Protein AF-A0ABD1LXL5-F1 (afdb_monomer)

Structure (mmCIF, N/CA/C/O backbone):
data_AF-A0ABD1LXL5-F1
#
_entry.id   AF-A0ABD1LXL5-F1
#
loop_
_atom_site.group_PDB
_atom_site.id
_atom_site.type_symbol
_atom_site.label_atom_id
_atom_site.label_alt_id
_atom_site.label_comp_id
_atom_site.label_asym_id
_atom_site.label_entity_id
_atom_site.label_seq_id
_atom_site.pdbx_PDB_ins_code
_atom_site.Cartn_x
_atom_site.Cartn_y
_atom_site.Cartn_z
_atom_site.occupancy
_atom_site.B_iso_or_equiv
_atom_site.auth_seq_id
_atom_site.auth_comp_id
_atom_site.auth_asym_id
_atom_site.auth_atom_id
_atom_site.pdbx_PDB_model_num
ATOM 1 N N . MET A 1 1 ? -7.961 -12.847 8.347 1.00 81.44 1 MET A N 1
ATOM 2 C CA . MET A 1 1 ? -6.485 -12.912 8.233 1.00 81.44 1 MET A CA 1
ATOM 3 C C . MET A 1 1 ? -5.944 -11.495 8.117 1.00 81.44 1 MET A C 1
ATOM 5 O O . MET A 1 1 ? -6.533 -10.698 7.389 1.00 81.44 1 MET A O 1
ATOM 9 N N . GLU A 1 2 ? -4.888 -11.167 8.859 1.00 85.31 2 GLU A N 1
ATOM 10 C CA . GLU A 1 2 ? -4.213 -9.864 8.785 1.00 85.31 2 GLU A CA 1
ATOM 11 C C . GLU A 1 2 ? -2.977 -9.965 7.886 1.00 85.31 2 GLU A C 1
ATOM 13 O O . GLU A 1 2 ? -2.290 -10.984 7.887 1.00 85.31 2 GLU A O 1
ATOM 18 N N . ILE A 1 3 ? -2.723 -8.915 7.109 1.00 88.38 3 ILE A N 1
ATOM 19 C CA . ILE A 1 3 ? -1.541 -8.758 6.265 1.00 88.38 3 ILE A CA 1
ATOM 20 C C . ILE A 1 3 ? -0.556 -7.877 7.028 1.00 88.38 3 ILE A C 1
ATOM 22 O O . ILE A 1 3 ? -0.883 -6.737 7.368 1.00 88.38 3 ILE A O 1
ATOM 26 N N . ARG A 1 4 ? 0.657 -8.379 7.277 1.00 88.06 4 ARG A N 1
ATOM 27 C CA . ARG A 1 4 ? 1.724 -7.552 7.857 1.00 88.06 4 ARG A CA 1
ATOM 28 C C . ARG A 1 4 ? 2.260 -6.563 6.825 1.00 88.06 4 ARG A C 1
ATOM 30 O O . ARG A 1 4 ? 2.225 -6.816 5.619 1.00 88.06 4 ARG A O 1
ATOM 37 N N . LYS A 1 5 ? 2.821 -5.454 7.298 1.00 86.50 5 LYS A N 1
ATOM 38 C CA . LYS A 1 5 ? 3.392 -4.399 6.449 1.00 86.50 5 LYS A CA 1
ATOM 39 C C . LYS A 1 5 ? 4.419 -4.952 5.454 1.00 86.50 5 LYS A C 1
ATOM 41 O O . LYS A 1 5 ? 4.419 -4.582 4.284 1.00 86.50 5 LYS A O 1
ATOM 46 N N . GLU A 1 6 ? 5.257 -5.889 5.884 1.00 87.94 6 GLU A N 1
ATOM 47 C CA . GLU A 1 6 ? 6.294 -6.513 5.056 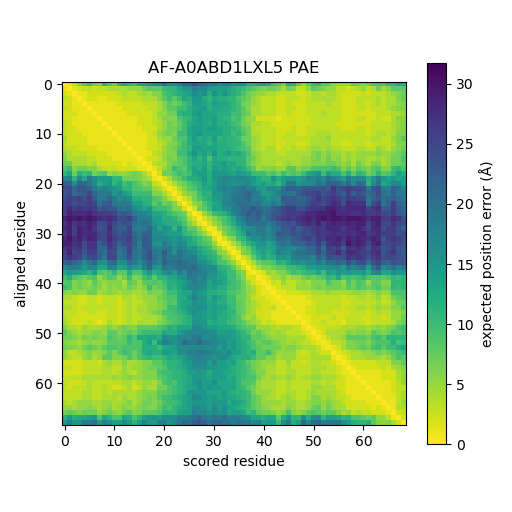1.00 87.94 6 GLU A CA 1
ATOM 48 C C . GLU A 1 6 ? 5.694 -7.407 3.963 1.00 87.94 6 GLU A C 1
ATOM 50 O O . GLU A 1 6 ? 6.207 -7.458 2.845 1.00 87.94 6 GLU A O 1
ATOM 55 N N . GLU A 1 7 ? 4.602 -8.109 4.267 1.00 88.12 7 GLU A N 1
ATOM 56 C CA . GLU A 1 7 ? 3.885 -8.951 3.304 1.00 88.12 7 GLU A CA 1
ATOM 57 C C . GLU A 1 7 ? 3.194 -8.087 2.252 1.00 88.12 7 GLU A C 1
ATOM 59 O O . GLU A 1 7 ? 3.321 -8.352 1.056 1.00 88.12 7 GLU A O 1
ATOM 64 N N . PHE A 1 8 ? 2.552 -6.999 2.684 1.00 88.69 8 PHE A N 1
ATOM 65 C CA . PHE A 1 8 ? 1.963 -6.011 1.789 1.00 88.69 8 PHE A CA 1
ATOM 66 C C . PHE A 1 8 ? 3.004 -5.437 0.818 1.00 88.69 8 PHE A C 1
ATOM 68 O O . PHE A 1 8 ? 2.794 -5.464 -0.395 1.00 88.69 8 PHE A O 1
ATOM 75 N N . LYS A 1 9 ? 4.171 -5.010 1.321 1.00 87.50 9 LYS A N 1
ATOM 76 C CA . LYS A 1 9 ? 5.264 -4.486 0.483 1.00 87.50 9 LYS A CA 1
ATOM 77 C C . LYS A 1 9 ? 5.741 -5.498 -0.558 1.00 87.50 9 LYS A C 1
ATOM 79 O O . LYS A 1 9 ? 5.965 -5.133 -1.712 1.00 87.50 9 LYS A O 1
ATOM 84 N N . LYS A 1 10 ? 5.857 -6.780 -0.190 1.00 90.19 10 LYS A N 1
ATOM 85 C CA . LYS A 1 10 ? 6.210 -7.854 -1.138 1.00 90.19 10 LYS A CA 1
ATOM 86 C C . LYS A 1 10 ? 5.157 -8.006 -2.238 1.00 90.19 10 LYS A C 1
ATOM 88 O O . LYS A 1 10 ? 5.520 -8.108 -3.409 1.00 90.19 10 LYS A O 1
ATOM 93 N N . VAL A 1 11 ? 3.871 -7.970 -1.885 1.00 87.06 11 VAL A N 1
ATOM 94 C CA . VAL A 1 11 ? 2.768 -8.025 -2.859 1.00 87.06 11 VAL A CA 1
ATOM 95 C C . VAL A 1 11 ? 2.802 -6.814 -3.793 1.00 87.06 11 VAL A C 1
ATOM 97 O O . VAL A 1 11 ? 2.737 -6.986 -5.009 1.00 87.06 11 VAL A O 1
ATOM 100 N N . MET A 1 12 ? 2.984 -5.602 -3.263 1.00 86.25 12 MET A N 1
ATOM 101 C CA . MET A 1 12 ? 3.081 -4.383 -4.073 1.00 86.25 12 MET A CA 1
ATOM 102 C C . MET A 1 12 ? 4.301 -4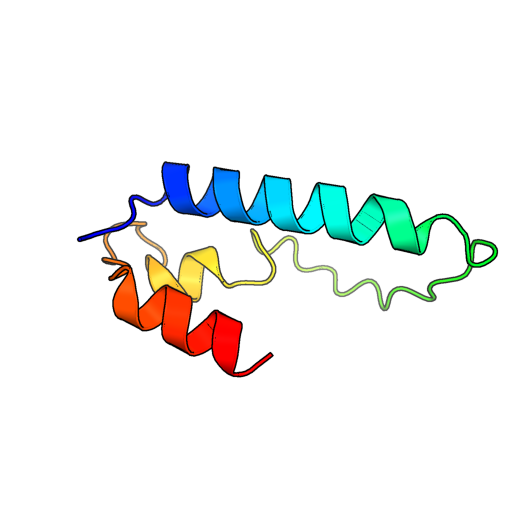.398 -5.001 1.00 86.25 12 MET A C 1
ATOM 104 O O . MET A 1 12 ? 4.204 -3.994 -6.162 1.00 86.25 12 MET A O 1
ATOM 108 N N . ALA A 1 13 ? 5.451 -4.891 -4.534 1.00 85.81 13 ALA A N 1
ATOM 109 C CA . ALA A 1 13 ? 6.638 -5.077 -5.366 1.00 85.81 13 ALA A CA 1
ATOM 110 C C . ALA A 1 13 ? 6.378 -6.062 -6.521 1.00 85.81 13 ALA A C 1
ATOM 112 O O . ALA A 1 13 ? 6.725 -5.760 -7.666 1.00 85.81 13 ALA A O 1
ATOM 113 N N . LEU A 1 14 ? 5.706 -7.186 -6.243 1.00 85.88 14 LEU A N 1
ATOM 114 C CA . LEU A 1 14 ? 5.320 -8.185 -7.242 1.00 85.88 14 LEU A CA 1
ATOM 115 C C . LEU A 1 14 ? 4.303 -7.63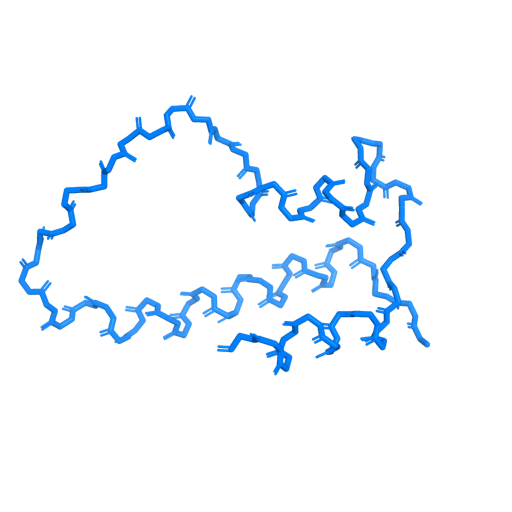7 -8.257 1.00 85.88 14 LEU A C 1
ATOM 117 O O . LEU A 1 14 ? 4.449 -7.839 -9.462 1.00 85.88 14 LEU A O 1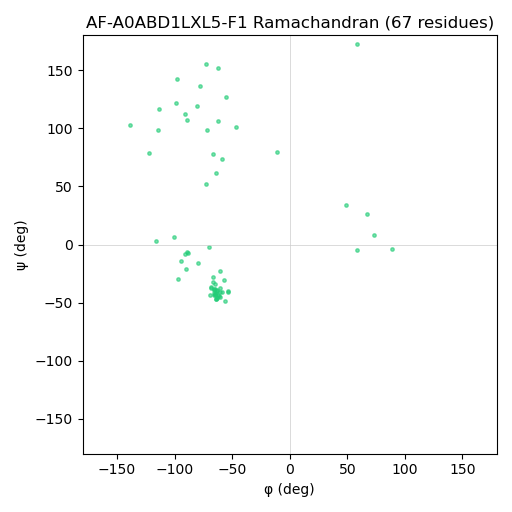
ATOM 121 N N . MET A 1 15 ? 3.286 -6.902 -7.801 1.00 82.00 15 MET A N 1
ATOM 122 C CA . MET A 1 15 ? 2.314 -6.262 -8.693 1.00 82.00 15 MET A CA 1
ATOM 123 C C . MET A 1 15 ? 3.002 -5.268 -9.629 1.00 82.00 15 MET A C 1
ATOM 125 O O . MET A 1 15 ? 2.775 -5.293 -10.839 1.00 82.00 15 MET A O 1
ATOM 129 N N . ARG A 1 16 ? 3.906 -4.431 -9.103 1.00 76.94 16 ARG A N 1
ATOM 130 C CA . ARG A 1 16 ? 4.663 -3.475 -9.920 1.00 76.94 16 ARG A CA 1
ATOM 131 C C . ARG A 1 16 ? 5.612 -4.127 -10.911 1.00 76.94 16 ARG A C 1
ATOM 133 O O . ARG A 1 16 ? 5.781 -3.576 -11.996 1.00 76.94 16 ARG A O 1
ATOM 140 N N . SER A 1 17 ? 6.288 -5.217 -10.547 1.00 77.00 17 SER A N 1
ATOM 141 C CA . SER A 1 17 ? 7.197 -5.900 -11.475 1.00 77.00 17 SER A CA 1
ATOM 142 C C . SER A 1 17 ? 6.417 -6.460 -12.664 1.00 77.00 17 SER A C 1
ATOM 144 O O . SER A 1 17 ? 6.812 -6.241 -13.807 1.00 77.00 17 SER A O 1
ATOM 146 N N . ARG A 1 18 ? 5.242 -7.049 -12.410 1.00 70.88 18 ARG A N 1
ATOM 147 C CA . ARG A 1 18 ? 4.336 -7.539 -13.455 1.00 70.88 18 ARG A CA 1
ATOM 148 C C . ARG A 1 18 ? 3.756 -6.414 -14.317 1.00 70.88 18 ARG A C 1
ATOM 150 O O . ARG A 1 18 ? 3.740 -6.530 -15.537 1.00 70.88 18 ARG A O 1
ATOM 157 N N . LEU A 1 19 ? 3.335 -5.304 -13.705 1.00 65.12 19 LEU A N 1
ATOM 158 C CA . LEU A 1 19 ? 2.840 -4.124 -14.428 1.00 65.12 19 LEU A CA 1
ATOM 159 C C . LEU A 1 19 ? 3.939 -3.465 -15.279 1.00 65.12 19 LEU A C 1
ATOM 161 O O . LEU A 1 19 ? 3.661 -2.982 -16.371 1.00 65.12 19 LEU A O 1
ATOM 165 N N . ARG A 1 20 ? 5.200 -3.477 -14.828 1.00 59.03 20 ARG A N 1
ATOM 166 C CA . ARG A 1 20 ? 6.338 -2.968 -15.611 1.00 59.03 20 ARG A CA 1
ATOM 167 C C . ARG A 1 20 ? 6.647 -3.822 -16.833 1.00 59.03 20 ARG A C 1
ATOM 169 O O . ARG A 1 20 ? 6.944 -3.250 -17.878 1.00 59.03 20 ARG A O 1
ATOM 176 N N . GLN A 1 21 ? 6.521 -5.146 -16.742 1.00 54.81 21 GLN A N 1
ATOM 177 C CA . GLN A 1 21 ? 6.787 -6.035 -17.879 1.00 54.81 21 GLN A CA 1
ATOM 178 C C . GLN A 1 21 ? 5.878 -5.772 -19.097 1.00 54.81 21 GLN A C 1
ATOM 180 O O . GLN A 1 21 ? 6.298 -6.048 -20.213 1.00 54.81 21 GLN A O 1
ATOM 185 N N . GLY A 1 22 ? 4.696 -5.161 -18.922 1.00 50.75 22 GLY A N 1
ATOM 186 C CA . GLY A 1 22 ? 3.833 -4.715 -20.031 1.00 50.75 22 GLY A CA 1
ATOM 187 C C . GLY A 1 22 ? 4.002 -3.245 -20.458 1.00 50.75 22 GLY A C 1
ATOM 188 O O . GLY A 1 22 ? 3.528 -2.858 -21.522 1.00 50.75 22 GLY A O 1
ATOM 189 N N . VAL A 1 23 ? 4.671 -2.409 -19.654 1.00 51.28 23 VAL A N 1
ATOM 190 C CA . VAL A 1 23 ? 4.841 -0.961 -19.914 1.00 51.28 23 VAL A CA 1
ATOM 191 C C . VAL A 1 23 ? 6.103 -0.659 -20.731 1.00 51.28 23 VAL A C 1
ATOM 193 O O . VAL A 1 23 ? 6.163 0.368 -21.400 1.00 51.28 23 VAL A O 1
ATOM 196 N N . HIS A 1 24 ? 7.083 -1.567 -20.753 1.00 52.22 24 HIS A N 1
ATOM 197 C CA . HIS A 1 24 ? 8.316 -1.421 -21.540 1.00 52.22 24 HIS A CA 1
ATOM 198 C C . HIS A 1 24 ? 8.131 -1.537 -23.068 1.00 52.22 24 HIS A C 1
ATOM 200 O O . HIS A 1 24 ? 9.101 -1.355 -23.795 1.00 52.22 24 HIS A O 1
ATOM 206 N N . HIS A 1 25 ? 6.915 -1.797 -23.568 1.00 50.03 25 HIS A N 1
ATOM 207 C CA . HIS A 1 25 ? 6.629 -1.901 -25.007 1.00 50.03 25 HIS A CA 1
ATOM 208 C C . HIS A 1 25 ? 5.983 -0.642 -25.621 1.00 50.03 25 HIS A C 1
ATOM 210 O O . HIS A 1 25 ? 5.572 -0.653 -26.776 1.00 50.03 25 HIS A O 1
ATOM 216 N N . ARG A 1 26 ? 5.862 0.461 -24.872 1.00 51.47 26 ARG A N 1
ATOM 217 C CA . ARG A 1 26 ? 5.408 1.748 -25.421 1.00 51.47 26 ARG A CA 1
ATOM 218 C C . ARG A 1 26 ? 6.545 2.752 -25.346 1.00 51.47 26 ARG A C 1
ATOM 220 O O . ARG A 1 26 ? 6.784 3.294 -24.273 1.00 51.47 26 ARG A O 1
ATOM 227 N N . ASP A 1 27 ? 7.240 2.924 -26.467 1.00 53.19 27 ASP A N 1
ATOM 228 C CA . ASP A 1 27 ? 8.285 3.914 -26.771 1.00 53.19 27 ASP A CA 1
ATOM 229 C C . ASP A 1 27 ? 8.453 5.052 -25.752 1.00 53.19 27 ASP A C 1
ATOM 231 O O . ASP A 1 27 ? 7.986 6.169 -25.953 1.00 53.19 27 ASP A O 1
ATOM 235 N N . GLY A 1 28 ? 9.152 4.754 -24.653 1.00 55.06 28 GLY A N 1
ATOM 236 C CA . GLY A 1 28 ? 9.982 5.679 -23.876 1.00 55.06 28 GLY A CA 1
ATOM 237 C C . GLY A 1 28 ? 9.370 6.948 -23.271 1.00 55.06 28 GLY A C 1
ATOM 238 O O . GLY A 1 28 ? 10.080 7.629 -22.537 1.00 55.06 28 GLY A O 1
ATOM 239 N N . LEU A 1 29 ? 8.104 7.293 -23.508 1.00 55.81 29 LEU A N 1
ATOM 240 C CA . LEU A 1 29 ? 7.553 8.589 -23.121 1.00 55.81 29 LEU A CA 1
ATOM 241 C C . LEU A 1 29 ? 6.344 8.427 -22.202 1.00 55.81 29 LEU A C 1
ATOM 243 O O . LEU A 1 29 ? 5.187 8.606 -22.572 1.00 55.81 29 LEU A O 1
ATOM 247 N N . ARG A 1 30 ? 6.629 8.151 -20.930 1.00 57.12 30 ARG A N 1
ATOM 248 C CA . ARG A 1 30 ? 5.807 8.739 -19.877 1.00 57.12 30 ARG A CA 1
ATOM 249 C C . ARG A 1 30 ? 6.449 10.071 -19.539 1.00 57.12 30 ARG A C 1
ATOM 251 O O . ARG A 1 30 ? 7.476 10.103 -18.866 1.00 57.12 30 ARG A O 1
ATOM 258 N N . THR A 1 31 ? 5.815 11.166 -19.949 1.00 49.47 31 THR A N 1
ATOM 259 C CA . THR A 1 31 ? 5.844 12.423 -19.196 1.00 49.47 31 THR A CA 1
ATOM 260 C C . THR A 1 31 ? 5.268 12.126 -17.813 1.00 49.47 31 THR A C 1
ATOM 262 O O . THR A 1 31 ? 4.117 12.406 -17.496 1.00 49.47 31 THR A O 1
ATOM 265 N N . ALA A 1 32 ? 6.064 11.438 -16.995 1.00 51.56 32 ALA A N 1
ATOM 266 C CA . ALA A 1 32 ? 5.819 11.286 -15.588 1.00 51.56 32 ALA A CA 1
ATOM 267 C C . ALA A 1 32 ? 5.888 12.705 -15.048 1.00 51.56 32 ALA A C 1
ATOM 269 O O . ALA A 1 32 ? 6.965 13.302 -14.988 1.00 51.56 32 ALA A O 1
ATOM 270 N N . LEU A 1 33 ? 4.722 13.255 -14.721 1.00 48.97 33 LEU A N 1
ATOM 271 C CA . LEU A 1 33 ? 4.613 14.333 -13.763 1.00 48.97 33 LEU A CA 1
ATOM 272 C C . LEU A 1 33 ? 5.483 13.890 -12.580 1.00 48.97 33 LEU A C 1
ATOM 274 O O . LEU A 1 33 ? 5.123 12.963 -11.853 1.00 48.97 33 LEU A O 1
ATOM 278 N N . LYS A 1 34 ? 6.697 14.445 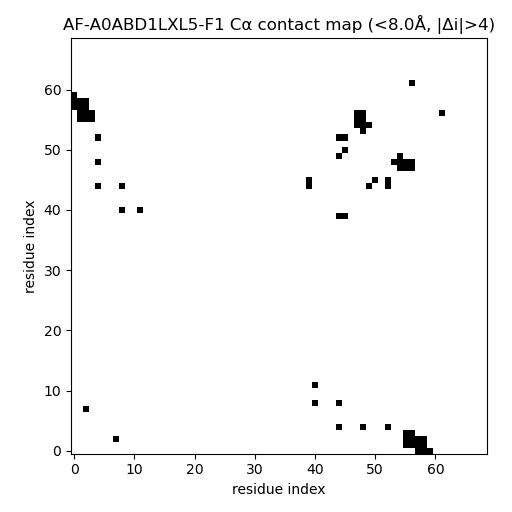-12.488 1.00 51.81 34 LYS A N 1
ATOM 279 C CA . LYS A 1 34 ? 7.601 14.265 -11.355 1.00 51.81 34 LYS A CA 1
ATOM 280 C C . LYS A 1 34 ? 6.919 14.954 -10.182 1.00 51.81 34 LYS A C 1
ATOM 282 O O . LYS A 1 34 ? 7.242 16.087 -9.844 1.00 51.81 34 LYS A O 1
ATOM 287 N N . VAL A 1 35 ? 5.927 14.291 -9.599 1.00 48.91 35 VAL A N 1
ATOM 288 C CA . VAL A 1 35 ? 5.467 14.633 -8.264 1.00 48.91 35 VAL A CA 1
ATOM 289 C C . VAL A 1 35 ? 6.592 14.153 -7.364 1.00 48.91 35 VAL A C 1
ATOM 291 O O . VAL A 1 35 ? 6.785 12.958 -7.151 1.00 48.91 35 VAL A O 1
ATOM 294 N N . ASN A 1 36 ? 7.423 15.123 -6.996 1.00 43.38 36 ASN A N 1
ATOM 295 C CA . ASN A 1 36 ? 8.529 15.054 -6.053 1.00 43.38 36 ASN A CA 1
ATOM 296 C C . ASN A 1 36 ? 8.000 14.743 -4.652 1.00 43.38 36 ASN A C 1
ATOM 298 O O . ASN A 1 36 ? 8.150 15.531 -3.729 1.00 43.38 36 ASN A O 1
ATOM 302 N N . ASP A 1 37 ? 7.361 13.596 -4.497 1.00 47.62 37 ASP A N 1
ATOM 303 C CA . ASP A 1 37 ? 7.022 13.103 -3.185 1.00 47.62 37 ASP A CA 1
ATOM 304 C C . ASP A 1 37 ? 7.291 11.608 -3.208 1.00 47.62 37 ASP A C 1
ATOM 306 O O . ASP A 1 37 ? 6.609 10.816 -3.862 1.00 47.62 37 ASP A O 1
ATOM 310 N N . TYR A 1 38 ? 8.416 11.246 -2.594 1.00 55.22 38 TYR A N 1
ATOM 311 C CA . TYR A 1 38 ? 8.957 9.895 -2.505 1.00 55.22 38 TYR A CA 1
ATOM 312 C C . TYR A 1 38 ? 8.100 9.076 -1.527 1.00 55.22 38 TYR A C 1
ATOM 314 O O . TYR A 1 38 ? 8.591 8.519 -0.549 1.00 55.22 38 TYR A O 1
ATOM 322 N N . VAL A 1 39 ? 6.783 9.066 -1.743 1.00 60.91 39 VAL A N 1
ATOM 323 C CA . VAL A 1 39 ? 5.83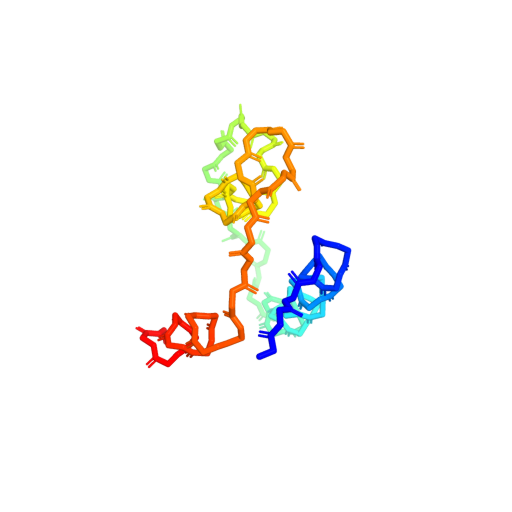2 8.416 -0.852 1.00 60.91 39 VAL A CA 1
ATOM 324 C C . VAL A 1 39 ? 5.836 6.930 -1.171 1.00 60.91 39 VAL A C 1
ATOM 326 O O . VAL A 1 39 ? 5.552 6.501 -2.296 1.00 60.91 39 VAL A O 1
ATOM 329 N N . GLU A 1 40 ? 6.197 6.133 -0.171 1.00 70.94 40 GLU A N 1
ATOM 330 C CA . GLU A 1 40 ? 6.302 4.685 -0.289 1.00 70.94 40 GLU A CA 1
ATOM 331 C C . GLU A 1 40 ? 4.981 4.082 -0.800 1.00 70.94 40 GLU A C 1
ATOM 333 O O . GLU A 1 40 ? 3.899 4.362 -0.283 1.00 70.94 40 GLU A O 1
ATOM 338 N N . ASP A 1 41 ? 5.064 3.287 -1.872 1.00 73.44 41 ASP A N 1
ATOM 339 C CA . ASP A 1 41 ? 3.903 2.716 -2.572 1.00 73.44 41 ASP A CA 1
ATOM 340 C C . ASP A 1 41 ? 2.785 3.718 -2.917 1.00 73.44 41 ASP A C 1
ATOM 342 O O . ASP A 1 41 ? 1.614 3.350 -2.942 1.00 73.44 41 ASP A O 1
ATOM 346 N N . GLY A 1 42 ? 3.142 4.972 -3.233 1.00 75.56 42 GLY A N 1
ATOM 347 C CA . GLY A 1 42 ? 2.176 6.007 -3.617 1.00 75.56 42 GLY A CA 1
ATOM 348 C C . GLY A 1 42 ? 1.249 6.421 -2.471 1.00 75.56 42 GLY A C 1
ATOM 349 O O . GLY A 1 42 ? 0.118 6.819 -2.723 1.00 75.56 42 GLY A O 1
ATOM 350 N N . GLY A 1 43 ? 1.697 6.261 -1.220 1.00 82.50 43 GLY A N 1
ATOM 351 C CA . GLY A 1 43 ? 0.907 6.560 -0.021 1.00 82.50 43 GLY A CA 1
ATOM 352 C C . GLY A 1 43 ? 0.060 5.396 0.485 1.00 82.50 43 GLY A C 1
ATOM 353 O O . GLY A 1 43 ? -0.531 5.496 1.556 1.00 82.50 43 GLY A O 1
ATOM 354 N N . LEU A 1 44 ? 0.031 4.258 -0.219 1.00 83.62 44 LEU A N 1
ATOM 355 C CA . LEU A 1 44 ? -0.772 3.103 0.195 1.00 83.62 44 LEU A CA 1
ATOM 356 C C . LEU A 1 44 ? -0.279 2.474 1.503 1.00 83.62 44 LEU A C 1
ATOM 358 O O . LEU A 1 44 ? -1.087 1.973 2.282 1.00 83.62 44 LEU A O 1
ATOM 362 N N . VAL A 1 45 ? 1.030 2.519 1.771 1.00 84.06 45 VAL A N 1
ATOM 363 C CA . VAL A 1 45 ? 1.571 2.032 3.048 1.00 84.06 45 VAL A CA 1
ATOM 364 C C . VAL A 1 45 ? 1.042 2.872 4.208 1.00 84.06 45 VAL A C 1
ATOM 366 O O . VAL A 1 45 ? 0.570 2.310 5.189 1.00 84.06 45 VAL A O 1
ATOM 369 N N . GLU A 1 46 ? 1.079 4.200 4.093 1.00 84.69 46 GLU A N 1
ATOM 370 C CA . GLU A 1 46 ? 0.561 5.097 5.132 1.00 84.69 46 GLU A CA 1
ATOM 371 C C . GLU A 1 46 ? -0.960 4.968 5.278 1.00 84.69 46 GLU A C 1
ATOM 373 O O . GLU A 1 46 ? -1.464 4.934 6.394 1.00 84.69 46 GLU A O 1
ATOM 378 N N . TYR A 1 47 ? -1.685 4.805 4.170 1.00 83.69 47 TYR A N 1
ATOM 379 C CA . TYR A 1 47 ? -3.137 4.634 4.178 1.00 83.69 47 TYR A CA 1
ATOM 380 C C . TYR A 1 47 ? -3.603 3.392 4.957 1.00 83.69 47 TYR A C 1
ATOM 382 O O . TYR A 1 47 ? -4.639 3.429 5.618 1.00 83.69 47 TYR A O 1
ATOM 390 N N . PHE A 1 48 ? -2.861 2.282 4.879 1.00 84.94 48 PHE A N 1
ATOM 391 C CA . PHE A 1 48 ? -3.251 1.028 5.535 1.00 84.94 48 PHE A CA 1
ATOM 392 C C . PHE A 1 48 ? -2.587 0.786 6.890 1.00 84.94 48 PHE A C 1
ATOM 394 O O . PHE A 1 48 ? -3.163 0.088 7.728 1.00 84.94 48 PHE A O 1
ATOM 401 N N . PHE A 1 49 ? -1.376 1.302 7.091 1.00 86.38 49 PHE A N 1
ATOM 402 C CA . PHE A 1 49 ? -0.551 0.994 8.260 1.00 86.38 49 PHE A CA 1
ATOM 403 C C . PHE A 1 49 ? -0.291 2.212 9.152 1.00 86.38 49 PHE A C 1
ATOM 405 O O . PHE A 1 49 ? 0.425 2.082 10.146 1.00 86.38 49 PHE A O 1
ATOM 412 N N . ASP A 1 50 ? -0.874 3.367 8.830 1.00 84.81 50 ASP A N 1
ATOM 413 C CA . ASP A 1 50 ? -0.608 4.661 9.458 1.00 84.81 50 ASP A CA 1
ATOM 414 C C . ASP A 1 50 ? 0.874 5.076 9.357 1.00 84.81 50 ASP A C 1
ATOM 416 O O . ASP A 1 50 ? 1.761 4.308 8.965 1.00 84.81 50 ASP A O 1
ATOM 420 N N . LYS A 1 51 ? 1.184 6.309 9.772 1.00 81.31 51 LYS A N 1
ATOM 421 C CA . LYS A 1 51 ? 2.569 6.821 9.814 1.00 81.31 51 LYS A CA 1
ATOM 422 C C . LYS A 1 51 ? 3.500 5.963 10.675 1.00 81.31 51 LYS A C 1
ATOM 424 O O . LYS A 1 51 ? 4.686 5.843 10.381 1.00 81.31 51 LYS A O 1
ATOM 429 N N . ASN A 1 52 ? 2.949 5.324 11.708 1.00 79.50 52 ASN A N 1
ATOM 430 C CA . ASN A 1 52 ? 3.711 4.531 12.672 1.00 79.50 52 ASN A CA 1
ATOM 431 C C . ASN A 1 52 ? 3.858 3.058 12.262 1.00 79.50 52 ASN A C 1
ATOM 433 O O . ASN A 1 52 ? 4.565 2.314 12.933 1.00 79.50 52 ASN A O 1
AT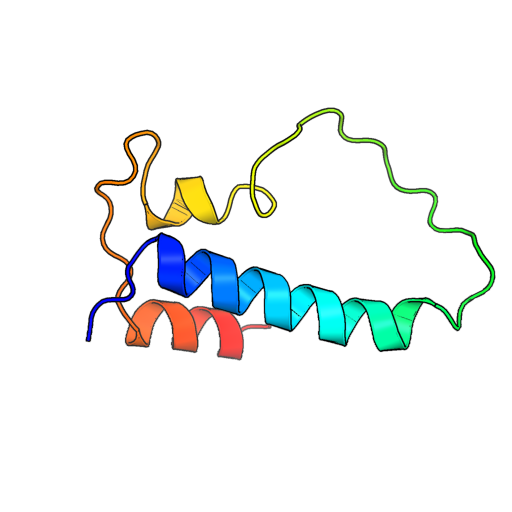OM 437 N N . GLY A 1 53 ? 3.206 2.608 11.184 1.00 72.31 53 GLY A N 1
ATOM 438 C CA . GLY A 1 53 ? 3.247 1.205 10.765 1.00 72.31 53 GLY A CA 1
ATOM 439 C C . GLY A 1 53 ? 2.440 0.241 11.646 1.00 72.31 53 GLY A C 1
ATOM 440 O O . GLY A 1 53 ? 2.553 -0.966 11.449 1.00 72.31 53 GLY A O 1
ATOM 441 N N . ASN A 1 54 ? 1.649 0.754 12.594 1.00 76.25 5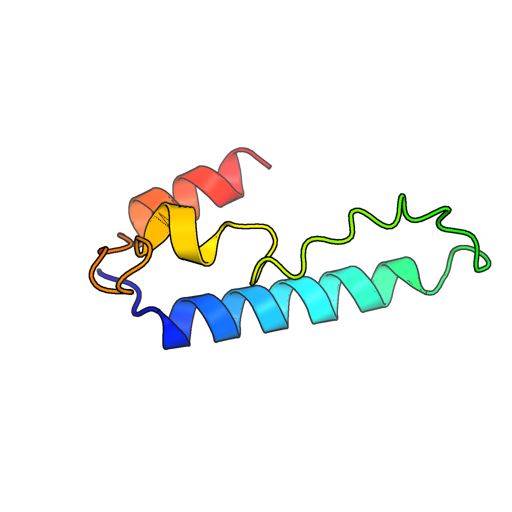4 ASN A N 1
ATOM 442 C CA . ASN A 1 54 ? 0.857 -0.037 13.545 1.00 76.25 54 ASN A CA 1
ATOM 443 C C . ASN A 1 54 ? -0.564 -0.345 13.050 1.00 76.25 54 ASN A C 1
ATOM 445 O O . ASN A 1 54 ? -1.287 -1.109 13.698 1.00 76.25 54 ASN A O 1
ATOM 449 N N . GLY A 1 55 ? -0.978 0.257 11.934 1.00 75.75 55 GLY A N 1
ATOM 450 C CA . GLY A 1 55 ? -2.265 -0.028 11.317 1.00 75.75 55 GLY A CA 1
ATOM 451 C C . GLY A 1 55 ? -2.351 -1.490 10.880 1.00 75.75 55 GLY A C 1
ATOM 452 O O . GLY A 1 55 ? -1.348 -2.153 10.607 1.00 75.75 55 GLY A O 1
ATOM 453 N N . ARG A 1 56 ? -3.571 -2.024 10.861 1.00 81.50 56 ARG A N 1
ATOM 454 C CA . ARG A 1 56 ? -3.823 -3.435 10.553 1.00 81.50 56 ARG A CA 1
ATOM 455 C C . ARG A 1 56 ? -4.582 -3.543 9.245 1.00 81.50 56 ARG A C 1
ATOM 457 O O . ARG A 1 56 ? -5.735 -3.118 9.145 1.00 81.50 56 ARG A O 1
ATOM 464 N N . LEU A 1 57 ? -3.958 -4.167 8.251 1.00 87.38 57 LEU A N 1
ATOM 465 C CA . LEU A 1 57 ? -4.601 -4.445 6.977 1.00 87.38 57 LEU A CA 1
ATOM 466 C C . LEU A 1 57 ? -5.278 -5.815 7.018 1.00 87.38 57 LEU A C 1
ATOM 468 O O . LEU A 1 57 ? -4.623 -6.853 7.063 1.00 87.38 57 LEU A O 1
ATOM 472 N N . GLN A 1 58 ? -6.606 -5.831 6.968 1.00 90.25 58 GLN A N 1
ATOM 473 C CA . GLN A 1 58 ? -7.356 -7.074 6.800 1.00 90.25 58 GLN A CA 1
ATOM 474 C C . GLN A 1 58 ? -7.320 -7.524 5.339 1.00 90.25 58 GLN A C 1
ATOM 476 O O . GLN A 1 58 ? -7.544 -6.717 4.433 1.00 90.25 58 GLN A O 1
ATOM 481 N N . LEU A 1 59 ? -7.107 -8.825 5.122 1.00 85.94 59 LEU A N 1
ATOM 482 C CA . LEU A 1 59 ? -7.084 -9.420 3.785 1.00 85.94 59 LEU A CA 1
ATOM 483 C C . LEU A 1 59 ? -8.358 -9.096 2.990 1.00 85.94 59 LEU A C 1
ATOM 485 O O . LEU A 1 59 ? -8.269 -8.728 1.824 1.00 85.94 59 LEU A O 1
ATOM 489 N N . ASP A 1 60 ? -9.526 -9.131 3.630 1.00 87.50 60 ASP A N 1
ATOM 490 C CA . ASP A 1 60 ? -10.806 -8.864 2.962 1.00 87.50 60 ASP A CA 1
ATOM 491 C C . ASP A 1 60 ? -10.912 -7.418 2.461 1.00 87.50 60 ASP A C 1
ATOM 493 O O . ASP A 1 60 ? -11.398 -7.169 1.355 1.00 87.50 60 ASP A O 1
ATOM 497 N N . LYS A 1 61 ? -10.396 -6.455 3.238 1.00 85.75 61 LYS A N 1
ATOM 498 C CA . LYS A 1 61 ? -10.317 -5.045 2.824 1.00 85.75 61 LYS A CA 1
ATOM 499 C C . LYS A 1 61 ? -9.373 -4.877 1.636 1.00 85.75 61 LYS A C 1
ATOM 501 O O . LYS A 1 61 ? -9.707 -4.166 0.691 1.00 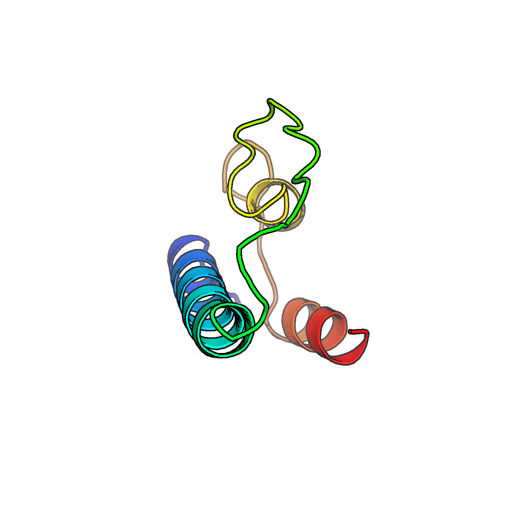85.75 61 LYS A O 1
ATOM 506 N N . PHE A 1 62 ? -8.229 -5.558 1.668 1.00 86.19 62 PHE A N 1
ATOM 507 C CA . PHE A 1 62 ? -7.259 -5.526 0.577 1.00 86.19 62 PHE A CA 1
ATOM 508 C C . PHE A 1 62 ? -7.832 -6.125 -0.716 1.00 86.19 62 PHE A C 1
ATOM 510 O O . PHE A 1 62 ? -7.772 -5.498 -1.770 1.00 86.19 62 PHE A O 1
ATOM 517 N N . VAL A 1 63 ? -8.480 -7.291 -0.635 1.00 85.88 63 VAL A N 1
ATOM 518 C CA . VAL A 1 63 ? -9.134 -7.932 -1.786 1.00 85.88 63 VAL A CA 1
ATOM 519 C C . VAL A 1 63 ? -10.272 -7.067 -2.333 1.00 85.88 63 VAL A C 1
ATOM 521 O O . VAL A 1 63 ? -10.420 -6.961 -3.549 1.00 85.88 63 VAL A O 1
ATOM 524 N N . LYS A 1 64 ? -11.060 -6.412 -1.469 1.00 86.12 64 LYS A N 1
ATOM 525 C CA . LYS A 1 64 ? -12.115 -5.485 -1.905 1.00 86.12 64 LYS A CA 1
ATOM 526 C C . LYS A 1 64 ? -11.548 -4.319 -2.718 1.00 86.12 64 LYS A C 1
ATOM 528 O O . LYS A 1 64 ? -12.142 -3.961 -3.727 1.00 86.12 64 LYS A O 1
ATOM 533 N N . LEU A 1 65 ? -10.403 -3.770 -2.315 1.00 81.88 65 LEU A N 1
ATOM 534 C CA . LEU A 1 65 ? -9.732 -2.705 -3.061 1.00 81.88 65 LEU A CA 1
ATOM 535 C C . LEU A 1 65 ? -9.231 -3.188 -4.428 1.00 81.88 65 LEU A C 1
ATOM 537 O O . LEU A 1 65 ? -9.427 -2.496 -5.419 1.00 81.88 65 LEU A O 1
ATOM 541 N N . LEU A 1 66 ? -8.664 -4.395 -4.508 1.00 80.56 66 LEU A N 1
ATOM 542 C CA . LEU A 1 66 ? -8.209 -4.966 -5.783 1.00 80.56 66 LEU A CA 1
ATOM 543 C C . LEU A 1 66 ? -9.345 -5.285 -6.758 1.00 80.56 66 LEU A C 1
ATOM 545 O O . LEU A 1 66 ? -9.119 -5.289 -7.957 1.00 80.56 66 LEU A O 1
ATOM 549 N N . ARG A 1 67 ? -10.550 -5.578 -6.260 1.00 78.88 67 ARG A N 1
ATOM 550 C CA . ARG A 1 67 ? -11.731 -5.851 -7.099 1.00 78.88 67 ARG A CA 1
ATOM 551 C C . ARG A 1 67 ? -12.402 -4.589 -7.648 1.00 78.88 67 ARG A C 1
ATOM 553 O O . ARG A 1 67 ? -13.252 -4.707 -8.521 1.00 78.88 67 ARG A O 1
ATOM 560 N N . LEU A 1 68 ? -12.087 -3.418 -7.092 1.00 60.22 68 LEU A N 1
ATOM 561 C CA . LEU A 1 68 ? -12.603 -2.125 -7.555 1.00 60.22 68 LEU A CA 1
ATOM 562 C C . LEU A 1 68 ? -11.725 -1.490 -8.650 1.00 60.22 68 LEU A C 1
ATOM 564 O O . LEU A 1 68 ? -12.120 -0.463 -9.196 1.00 60.22 68 LEU A O 1
ATOM 568 N N . ALA A 1 69 ? -10.557 -2.073 -8.939 1.00 54.50 69 ALA A N 1
ATOM 569 C CA . ALA A 1 69 ? -9.607 -1.649 -9.969 1.00 54.50 69 ALA A CA 1
ATOM 570 C C . ALA A 1 69 ? -9.684 -2.563 -11.200 1.00 54.50 69 ALA A C 1
ATOM 572 O O . ALA A 1 69 ? -9.441 -2.046 -12.312 1.00 54.50 69 ALA A O 1
#

Foldseek 3Di:
DWQALVNVLVVLVVVVVVVVVVVVPPPDDDPPPPPVDPCRSVCVQCVQQNPVNPHIHDPVNVVVVVVVD

InterPro domains:
  IPR039800 Calcium uptake protein 1/2/3 [PTHR12294] (2-67)

Nearest PDB structures (foldseek):
  2r2i-assembly1_A  TM=4.641E-01  e=1.406E-01  Gallus gallus
  1zfs-assembly1_B  TM=4.959E-01  e=2.485E-01  Rattus norvegicus
  8jpg-assembly1_G  TM=3.150E-01  e=1.822E+00  Homo sapiens

pLDDT: mean 73.19, std 14.85, range [43.38, 90.25]

Secondary structure (DSSP, 8-state):
-EEPHHHHHHHHHHHHHHHHHHHTTS-S-----------GGGGHHHHHHTTTS---EEHHHHHHHHHT-

Radius of gyration: 14.21 Å; Cα contacts (8 Å, |Δi|>4): 35; chains: 1; bounding box: 23×28×40 Å

Mean predicted aligned error: 10.0 Å

Organism: NCBI:txid520843

Solvent-accessible surface area (backbone atoms only — not comparable to full-atom values): 4357 Å² total; per-residue (Å²): 109,78,49,52,73,70,57,49,51,51,50,54,52,52,52,50,54,59,55,46,72,68,52,79,78,57,85,89,71,74,86,65,78,79,68,90,61,95,45,61,81,80,42,51,53,44,74,44,15,39,94,84,61,76,43,77,34,44,48,69,61,53,53,53,56,63,73,74,108

Sequence (69 aa):
MEIRKEEFKKVMALMRSRLRQGVHHRDGLRTALKVNDYVEDGGLVEYFFDKNGNGRLQLDKFVKLLRLA